Protein AF-R8BB53-F1 (afdb_monomer_lite)

Sequence (111 aa):
MFAAACSGLVAYGILHMRGVAGLTGWQWLFLIEGMFTVVVGVIFLSLFPDSVMNPVSVLGIRAFTEKESYILTQRVLRDDPSKAHAKPHVTGTELKNVVSVCNNATKQDQS

Organism: Phaeoacremonium minimum (strain UCR-PA7) (NCBI:txid1286976)

pLDDT: mean 72.19, std 11.26, range [51.38, 91.44]

Structure (mmCIF, N/CA/C/O backbone):
data_AF-R8BB53-F1
#
_entry.id   AF-R8BB53-F1
#
loop_
_atom_site.group_PDB
_atom_site.id
_atom_site.type_symbol
_atom_site.label_atom_id
_atom_site.label_alt_id
_atom_site.label_comp_id
_atom_site.label_asym_id
_atom_site.label_entity_id
_atom_site.label_seq_id
_atom_site.pdbx_PDB_ins_code
_atom_site.Cartn_x
_atom_site.Cartn_y
_atom_site.Cartn_z
_atom_site.occupancy
_atom_site.B_iso_or_equiv
_atom_site.auth_seq_id
_atom_site.auth_comp_id
_atom_site.auth_asym_id
_atom_site.auth_atom_id
_atom_site.pdbx_PDB_model_num
ATOM 1 N N . MET A 1 1 ? -12.073 20.972 3.638 1.00 63.56 1 MET A N 1
ATOM 2 C CA . MET A 1 1 ? -13.538 20.774 3.533 1.00 63.56 1 MET A CA 1
ATOM 3 C C . MET A 1 1 ? -13.917 19.293 3.431 1.00 63.56 1 MET A C 1
ATOM 5 O O . MET A 1 1 ? -14.784 18.876 4.182 1.00 63.56 1 MET A O 1
ATOM 9 N N . PHE A 1 2 ? -13.224 18.467 2.636 1.00 60.12 2 PHE A N 1
ATOM 10 C CA . PHE A 1 2 ? -13.517 17.022 2.527 1.00 60.12 2 PHE A CA 1
ATOM 11 C C . PHE A 1 2 ? -13.313 16.203 3.819 1.00 60.12 2 PHE A C 1
ATOM 13 O O . PHE A 1 2 ? -14.148 15.366 4.142 1.00 60.12 2 PHE A O 1
ATOM 20 N N . ALA A 1 3 ? -12.275 16.491 4.614 1.00 68.75 3 ALA A N 1
ATOM 21 C CA . ALA A 1 3 ? -12.004 15.753 5.858 1.00 68.75 3 ALA A CA 1
ATOM 22 C C . ALA A 1 3 ? -13.139 15.845 6.904 1.00 68.75 3 ALA A C 1
ATOM 24 O O . ALA A 1 3 ? -13.394 14.884 7.625 1.00 68.75 3 ALA A O 1
ATOM 25 N N . ALA A 1 4 ? -13.854 16.976 6.956 1.00 72.56 4 ALA A N 1
ATOM 26 C CA . ALA A 1 4 ? -14.969 17.183 7.883 1.00 72.56 4 ALA A CA 1
ATOM 27 C C . ALA A 1 4 ? -16.237 16.413 7.469 1.00 72.56 4 ALA A C 1
ATOM 29 O O . ALA A 1 4 ? -16.966 15.919 8.323 1.00 72.56 4 ALA A O 1
ATOM 30 N N . ALA A 1 5 ? -16.480 16.261 6.163 1.00 73.81 5 ALA A N 1
ATOM 31 C CA . ALA A 1 5 ? -17.576 15.431 5.665 1.00 73.81 5 ALA A CA 1
ATOM 32 C C . ALA A 1 5 ? -17.328 13.940 5.964 1.00 73.81 5 ALA A C 1
ATOM 34 O O . ALA A 1 5 ? -18.239 13.231 6.389 1.00 73.81 5 ALA A O 1
ATOM 35 N N . CYS A 1 6 ? -16.078 13.482 5.824 1.00 76.94 6 CYS A N 1
ATOM 36 C CA . CYS A 1 6 ? -15.691 12.113 6.162 1.00 76.94 6 CYS A CA 1
ATOM 37 C C . CYS A 1 6 ? -15.778 11.837 7.669 1.00 76.94 6 CYS A C 1
ATOM 39 O O . CYS A 1 6 ? -16.242 10.767 8.057 1.00 76.94 6 CYS A O 1
ATOM 41 N N . SER A 1 7 ? -15.396 12.789 8.531 1.00 80.25 7 SER A N 1
ATOM 42 C CA . SER A 1 7 ? -15.483 12.579 9.984 1.00 80.25 7 SER A CA 1
ATOM 43 C C . SER A 1 7 ? -16.931 12.463 10.477 1.00 80.25 7 SER A C 1
ATOM 45 O O . SER A 1 7 ? -17.202 11.645 11.355 1.00 80.25 7 SER A O 1
ATOM 47 N N . GLY A 1 8 ? -17.877 13.193 9.872 1.00 79.50 8 GLY A N 1
ATOM 48 C CA . GLY A 1 8 ? -19.309 13.056 10.162 1.00 79.50 8 GLY A CA 1
ATOM 49 C C . GLY A 1 8 ? -19.873 11.682 9.778 1.00 79.50 8 GLY A C 1
ATOM 50 O O . GLY A 1 8 ? -20.644 11.092 10.535 1.00 79.50 8 GLY A O 1
ATOM 5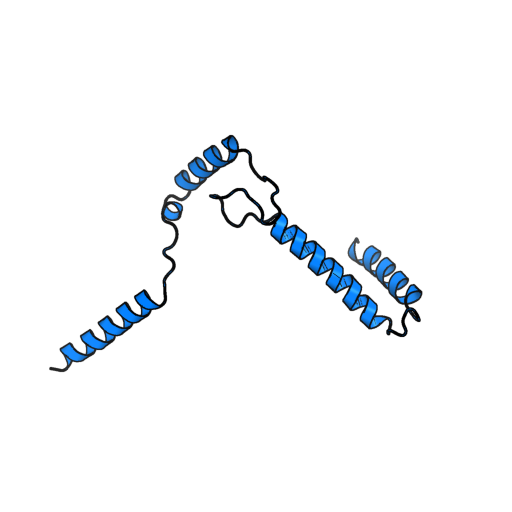1 N N . LEU A 1 9 ? -19.436 11.133 8.641 1.00 77.81 9 LEU A N 1
ATOM 52 C CA . LEU A 1 9 ? -19.852 9.809 8.166 1.00 77.81 9 LEU A CA 1
ATOM 53 C C . LEU A 1 9 ? -19.271 8.682 9.040 1.00 77.81 9 LEU A C 1
ATOM 55 O O . LEU A 1 9 ? -19.970 7.726 9.377 1.00 77.81 9 LEU A O 1
ATOM 59 N N . VAL A 1 10 ? -18.023 8.841 9.493 1.00 78.44 10 VAL A N 1
ATOM 60 C CA . VAL A 1 10 ? -17.381 7.939 10.464 1.00 78.44 10 VAL A CA 1
ATOM 61 C C . VAL A 1 10 ? -18.085 8.001 11.823 1.00 78.44 10 VAL A C 1
ATOM 63 O O . VAL A 1 10 ? -18.364 6.959 12.410 1.00 78.44 10 VAL A O 1
ATOM 66 N N . ALA A 1 11 ? -18.446 9.193 12.309 1.00 80.12 11 ALA A N 1
ATOM 67 C CA . ALA A 1 11 ? -19.182 9.356 13.564 1.00 80.12 11 ALA A CA 1
ATOM 68 C C . ALA A 1 11 ? -20.558 8.664 13.532 1.00 80.12 11 ALA A C 1
ATOM 70 O O . ALA A 1 11 ? -20.942 8.014 14.508 1.00 80.12 11 ALA A O 1
ATOM 71 N N . TYR A 1 12 ? -21.270 8.736 12.401 1.00 79.00 12 TYR A N 1
ATOM 72 C CA . TYR A 1 12 ? -22.510 7.985 12.186 1.00 79.00 12 TYR A CA 1
ATOM 73 C C . TYR A 1 12 ? -22.275 6.466 12.227 1.00 79.00 12 TYR A C 1
ATOM 75 O O . TYR A 1 12 ? -23.013 5.748 12.903 1.00 79.00 12 TYR A O 1
ATOM 83 N N . GLY A 1 13 ? -21.206 5.979 11.587 1.00 77.62 13 GLY A N 1
ATOM 84 C CA . GLY A 1 13 ? -20.810 4.567 11.632 1.00 77.62 13 GLY A CA 1
ATOM 85 C C . GLY A 1 13 ? -20.525 4.058 13.051 1.00 77.62 13 GLY A C 1
ATOM 86 O O . GLY A 1 13 ? -20.987 2.983 13.424 1.00 77.62 13 GLY A O 1
ATOM 87 N N . ILE A 1 14 ? -19.844 4.848 13.889 1.00 75.12 14 ILE A N 1
ATOM 88 C CA . ILE A 1 14 ? -19.566 4.486 15.294 1.00 75.12 14 ILE A CA 1
ATOM 89 C C . ILE A 1 14 ? -20.860 4.409 16.118 1.00 75.12 14 ILE A C 1
ATOM 91 O O . ILE A 1 14 ? -20.992 3.537 16.980 1.00 75.12 14 ILE A O 1
ATOM 95 N N . LEU A 1 15 ? -21.817 5.309 15.869 1.00 73.19 15 LEU A N 1
ATOM 96 C CA . LEU A 1 15 ? -23.102 5.314 16.569 1.00 73.19 15 LEU A CA 1
ATOM 97 C C . LEU A 1 15 ? -23.960 4.102 16.183 1.00 73.19 15 LEU A C 1
ATOM 99 O O . LEU A 1 15 ? -24.579 3.500 17.056 1.00 73.19 15 LEU A O 1
ATOM 103 N N . HIS A 1 16 ? -23.954 3.722 14.902 1.00 70.38 16 HIS A N 1
ATOM 104 C CA . HIS A 1 16 ? -24.739 2.599 14.384 1.00 70.38 16 HIS A CA 1
ATOM 105 C C . HIS A 1 16 ? -24.172 1.224 14.784 1.00 70.38 16 HIS A C 1
ATOM 107 O O . HIS A 1 16 ? -24.915 0.254 14.891 1.00 70.38 16 HIS A O 1
ATOM 113 N N . MET A 1 17 ? -22.864 1.136 15.050 1.00 67.25 17 MET A N 1
ATOM 114 C CA . MET A 1 17 ? -22.173 -0.121 15.382 1.00 67.25 17 MET A CA 1
ATOM 115 C C . MET A 1 17 ? -22.011 -0.354 16.894 1.00 67.25 17 MET A C 1
ATOM 117 O O . MET A 1 17 ? -21.499 -1.396 17.312 1.00 67.25 17 MET A O 1
ATOM 121 N N . ARG A 1 18 ? -22.456 0.586 17.743 1.00 61.97 18 ARG A N 1
ATOM 122 C CA . ARG A 1 18 ? -22.468 0.423 19.205 1.00 61.97 18 ARG A CA 1
ATOM 123 C C . ARG A 1 18 ? -23.469 -0.674 19.595 1.00 61.97 18 ARG A C 1
ATOM 125 O O . ARG A 1 18 ? -24.655 -0.408 19.740 1.00 61.97 18 ARG A O 1
ATOM 132 N N . GLY A 1 19 ? -22.974 -1.896 19.792 1.00 64.50 19 GLY A N 1
ATOM 133 C CA . GLY A 1 19 ? -23.780 -3.065 20.177 1.00 64.50 19 GLY A CA 1
ATOM 134 C C . GLY A 1 19 ? -23.805 -4.192 19.141 1.00 64.50 19 GLY A C 1
ATOM 135 O O . GLY A 1 19 ? -24.317 -5.269 19.434 1.00 64.50 19 GLY A O 1
ATOM 136 N N . VAL A 1 20 ? -23.205 -3.997 17.962 1.00 66.19 20 VAL A N 1
ATOM 137 C CA . VAL A 1 20 ? -23.065 -5.055 16.952 1.00 66.19 20 VAL A CA 1
ATOM 138 C C . VAL A 1 20 ? -21.880 -5.954 17.325 1.00 66.19 20 VAL A C 1
ATOM 140 O O . VAL A 1 20 ? -20.753 -5.482 17.482 1.00 66.19 20 VAL A O 1
ATOM 143 N N . ALA A 1 21 ? -22.150 -7.253 17.497 1.00 64.69 21 ALA A N 1
ATOM 144 C CA . ALA A 1 21 ? -21.181 -8.302 17.854 1.00 64.69 21 ALA A CA 1
ATOM 145 C C . ALA A 1 21 ? -20.443 -8.130 19.206 1.00 64.69 21 ALA A C 1
ATOM 147 O O . ALA A 1 21 ? -19.430 -8.784 19.439 1.00 64.69 21 ALA A O 1
ATOM 148 N N . GLY A 1 22 ? -20.939 -7.276 20.113 1.00 70.56 22 GLY A N 1
ATOM 149 C CA . GLY A 1 22 ? -20.341 -7.061 21.445 1.00 70.56 22 GLY A CA 1
ATOM 150 C C . GLY A 1 22 ? -19.008 -6.297 21.444 1.00 70.56 22 GLY A C 1
ATOM 151 O O . GLY A 1 22 ? -18.370 -6.175 22.487 1.00 70.56 22 GLY A O 1
ATOM 152 N N . LEU A 1 23 ? -18.593 -5.773 20.289 1.00 69.69 23 LEU A N 1
ATOM 153 C CA . LEU A 1 23 ? -17.346 -5.034 20.105 1.00 69.69 23 LEU A CA 1
ATOM 154 C C . LEU A 1 23 ? -17.549 -3.544 20.406 1.00 69.69 23 LEU A C 1
ATOM 156 O O . LEU A 1 23 ? -18.594 -2.953 20.117 1.00 69.69 23 LEU A O 1
ATOM 160 N N . THR A 1 24 ? -16.531 -2.913 20.982 1.00 77.75 24 THR A N 1
ATOM 161 C CA . THR A 1 24 ? -16.588 -1.497 21.357 1.00 77.75 24 THR A CA 1
ATOM 162 C C . THR A 1 24 ? -16.469 -0.618 20.109 1.00 77.75 24 THR A C 1
ATOM 164 O O . THR A 1 24 ? -15.707 -0.927 19.196 1.00 77.75 24 THR A O 1
ATOM 167 N N . GLY A 1 25 ? -17.159 0.527 20.069 1.00 76.00 25 GLY A N 1
ATOM 168 C CA . GLY A 1 25 ? -17.183 1.410 18.888 1.00 76.00 25 GLY A CA 1
ATOM 169 C C . GLY A 1 25 ? -15.806 1.869 18.374 1.00 76.00 25 GLY A C 1
ATOM 170 O O . GLY A 1 25 ? -15.662 2.143 17.187 1.00 76.00 25 GLY A O 1
ATOM 171 N N . TRP A 1 26 ? -14.774 1.895 19.227 1.00 77.94 26 TRP A N 1
ATOM 172 C CA . TRP A 1 26 ? -13.405 2.232 18.815 1.00 77.94 26 TRP A CA 1
ATOM 173 C C . TRP A 1 26 ? -12.715 1.117 18.004 1.00 77.94 26 TRP A C 1
ATOM 175 O O . TRP A 1 26 ? -11.904 1.421 17.135 1.00 77.94 26 TRP A O 1
ATOM 185 N N . GLN A 1 27 ? -13.047 -0.161 18.231 1.00 82.31 27 GLN A N 1
ATOM 186 C CA . GLN A 1 27 ? -12.484 -1.286 17.465 1.00 82.31 27 GLN A CA 1
ATOM 187 C C . GLN A 1 27 ? -13.005 -1.287 16.028 1.00 82.31 27 GLN A C 1
ATOM 189 O O . GLN A 1 27 ? -12.253 -1.539 15.089 1.00 82.31 27 GLN A O 1
ATOM 194 N N . TRP A 1 28 ? -14.279 -0.937 15.852 1.00 80.44 28 TRP A N 1
ATOM 195 C CA . TRP A 1 28 ? -14.887 -0.774 14.535 1.00 80.44 28 TRP A CA 1
ATOM 196 C C . TRP A 1 28 ? -14.238 0.344 13.720 1.00 80.44 28 TRP A C 1
ATOM 198 O O . TRP A 1 28 ? -14.088 0.196 12.510 1.00 80.44 28 TRP A O 1
ATOM 208 N N . LEU A 1 29 ? -13.786 1.420 14.373 1.00 81.56 29 LEU A N 1
ATOM 209 C CA . LEU A 1 29 ? -13.038 2.481 13.699 1.00 81.56 29 LEU A CA 1
ATOM 210 C C . LEU A 1 29 ? -11.730 1.944 13.109 1.00 81.56 29 LEU A C 1
ATOM 212 O O . LEU A 1 29 ? -11.474 2.154 11.928 1.00 81.56 29 LEU A O 1
ATOM 216 N N . PHE A 1 30 ? -10.949 1.192 13.889 1.00 82.94 30 PHE A N 1
ATOM 217 C CA . PHE A 1 30 ? -9.711 0.579 13.396 1.00 82.94 30 PHE A CA 1
ATOM 218 C C . PHE A 1 30 ? -9.948 -0.476 12.314 1.00 82.94 30 PHE A C 1
ATOM 220 O O . PHE A 1 30 ? -9.160 -0.561 11.379 1.00 82.94 30 PHE A O 1
ATOM 227 N N . LEU A 1 31 ? -11.023 -1.262 12.406 1.00 86.12 31 LEU A N 1
ATOM 228 C CA . LEU A 1 31 ? -11.374 -2.242 11.375 1.00 86.12 31 LEU A CA 1
ATOM 229 C C . LEU A 1 31 ? -11.703 -1.575 10.038 1.00 86.12 31 LEU A C 1
ATOM 231 O O . LEU A 1 31 ? -11.221 -2.020 9.001 1.00 86.12 31 LEU A O 1
ATOM 235 N N . ILE A 1 32 ? -12.508 -0.511 10.053 1.00 84.88 32 ILE A N 1
ATOM 236 C CA . ILE A 1 32 ? -12.918 0.192 8.831 1.00 84.88 32 ILE A CA 1
ATOM 237 C C . ILE A 1 32 ? -11.728 0.929 8.208 1.00 84.88 32 ILE A C 1
ATOM 239 O O . ILE A 1 32 ? -11.511 0.832 7.002 1.00 84.88 32 ILE A O 1
ATOM 243 N N . GLU A 1 33 ? -10.943 1.634 9.021 1.00 85.75 33 GLU A N 1
ATOM 244 C CA . GLU A 1 33 ? -9.770 2.384 8.557 1.00 85.75 33 GLU A CA 1
ATOM 245 C C . GLU A 1 33 ? -8.662 1.430 8.069 1.00 85.75 33 GLU A C 1
ATOM 247 O O . GLU A 1 33 ? -8.141 1.579 6.964 1.00 85.75 33 GLU A O 1
ATOM 252 N N . GLY A 1 34 ? -8.415 0.346 8.809 1.00 88.00 34 GLY A N 1
ATOM 253 C CA . GLY A 1 34 ? -7.510 -0.733 8.413 1.00 88.00 34 GLY A CA 1
ATOM 254 C C . GLY A 1 34 ? -7.939 -1.432 7.121 1.00 88.00 34 GLY A C 1
ATOM 255 O O . GLY A 1 34 ? -7.120 -1.698 6.248 1.00 88.00 34 GLY A O 1
ATOM 256 N N . MET A 1 35 ? -9.233 -1.696 6.940 1.00 89.56 35 MET A N 1
ATOM 257 C CA . MET A 1 35 ? -9.732 -2.281 5.694 1.00 89.56 35 MET A CA 1
ATOM 258 C C . MET A 1 35 ? -9.566 -1.313 4.520 1.00 89.56 35 MET A C 1
ATOM 260 O O . MET A 1 35 ? -9.146 -1.725 3.440 1.00 89.56 35 MET A O 1
ATOM 264 N N . PHE A 1 36 ? -9.853 -0.026 4.724 1.00 88.31 36 PHE A N 1
ATOM 265 C CA . PHE A 1 36 ? -9.667 0.995 3.699 1.00 88.31 36 PHE A CA 1
ATOM 266 C C . PHE A 1 36 ? -8.198 1.110 3.275 1.00 88.31 36 PHE A C 1
ATOM 268 O O . PHE A 1 36 ? -7.902 1.090 2.081 1.00 88.31 36 PHE A O 1
ATOM 275 N N . THR A 1 37 ? -7.268 1.152 4.229 1.00 89.94 37 THR A N 1
ATOM 276 C CA . THR A 1 37 ? -5.827 1.210 3.945 1.00 89.94 37 THR A CA 1
ATOM 277 C C . THR A 1 37 ? -5.318 -0.049 3.249 1.00 89.94 37 THR A C 1
ATOM 279 O O . THR A 1 37 ? -4.531 0.067 2.312 1.00 89.94 37 THR A O 1
ATOM 282 N N . VAL A 1 38 ? -5.809 -1.239 3.611 1.00 91.44 38 VAL A N 1
ATOM 283 C CA . VAL A 1 38 ? -5.497 -2.487 2.891 1.00 91.44 38 VAL A CA 1
ATOM 284 C C . VAL A 1 38 ? -6.000 -2.430 1.450 1.00 91.44 38 VAL A C 1
ATOM 286 O O . VAL A 1 38 ? -5.244 -2.745 0.535 1.00 91.44 38 VAL A O 1
ATOM 289 N N . VAL A 1 39 ? -7.237 -1.983 1.217 1.00 90.31 39 VAL A N 1
ATOM 290 C CA . VAL A 1 39 ? -7.797 -1.842 -0.138 1.00 90.31 39 VAL A CA 1
ATOM 291 C C . VAL A 1 39 ? -6.978 -0.853 -0.965 1.00 90.31 39 VAL A C 1
ATOM 293 O O . VAL A 1 39 ? -6.589 -1.171 -2.088 1.00 90.31 39 VAL A O 1
ATOM 296 N N . VAL A 1 40 ? -6.656 0.316 -0.409 1.00 89.19 40 VAL A N 1
ATOM 297 C CA . VAL A 1 40 ? -5.800 1.308 -1.074 1.00 89.19 40 VAL A CA 1
ATOM 298 C C . VAL A 1 40 ? -4.405 0.741 -1.334 1.00 89.19 40 VAL A C 1
ATOM 300 O O . VAL A 1 40 ? -3.863 0.963 -2.410 1.00 89.19 40 VAL A O 1
ATOM 303 N N . GLY A 1 41 ? -3.843 -0.036 -0.407 1.00 86.44 41 GLY A N 1
ATOM 304 C CA . GLY A 1 41 ? -2.562 -0.718 -0.578 1.00 86.44 41 GLY A CA 1
ATOM 305 C C . GLY A 1 41 ? -2.581 -1.737 -1.718 1.00 86.44 41 GLY A C 1
ATOM 306 O O . GLY A 1 41 ? -1.673 -1.743 -2.542 1.00 86.44 41 GLY A O 1
ATOM 307 N N . VAL A 1 42 ? -3.638 -2.545 -1.833 1.00 83.31 42 VAL A N 1
ATOM 308 C CA . VAL A 1 42 ? -3.816 -3.491 -2.948 1.00 83.31 42 VAL A CA 1
ATOM 309 C C . VAL A 1 42 ? -3.969 -2.750 -4.276 1.00 83.31 42 VAL A C 1
ATOM 311 O O . VAL A 1 42 ? -3.353 -3.133 -5.269 1.00 83.31 42 VAL A O 1
ATOM 314 N N . ILE A 1 43 ? -4.740 -1.661 -4.300 1.00 81.44 43 ILE A N 1
ATOM 315 C CA . ILE A 1 43 ? -4.881 -0.807 -5.486 1.00 81.44 43 ILE A CA 1
ATOM 316 C C . ILE A 1 43 ? -3.534 -0.186 -5.856 1.00 81.44 43 ILE A C 1
ATOM 318 O O . ILE A 1 43 ? -3.168 -0.182 -7.026 1.00 81.44 43 ILE A O 1
ATOM 322 N N . PHE A 1 44 ? -2.774 0.297 -4.876 1.00 80.44 44 PHE A N 1
ATOM 323 C CA . PHE A 1 44 ? -1.456 0.878 -5.091 1.00 80.44 44 PHE A CA 1
ATOM 324 C C . PHE A 1 44 ? -0.483 -0.156 -5.661 1.00 80.44 44 PHE A C 1
ATOM 326 O O . PHE A 1 44 ? 0.140 0.111 -6.680 1.00 80.44 44 PHE A O 1
ATOM 333 N N . LEU A 1 45 ? -0.427 -1.363 -5.095 1.00 72.94 45 LEU A N 1
ATOM 334 C CA . LEU A 1 45 ? 0.355 -2.475 -5.648 1.00 72.94 45 LEU A CA 1
ATOM 335 C C . LEU A 1 45 ? -0.105 -2.877 -7.059 1.00 72.94 45 LEU A C 1
ATOM 337 O O . LEU A 1 45 ? 0.700 -3.299 -7.883 1.00 72.94 45 LEU A O 1
ATOM 341 N N . SER A 1 46 ? -1.394 -2.731 -7.368 1.00 67.88 46 SER A N 1
ATOM 342 C CA . SER A 1 46 ? -1.926 -2.986 -8.709 1.00 67.88 46 SER A CA 1
ATOM 343 C C . SER A 1 46 ? -1.665 -1.849 -9.703 1.00 67.88 46 SER A C 1
ATOM 345 O O . SER A 1 46 ? -1.711 -2.087 -10.910 1.00 67.88 46 SER A O 1
ATOM 347 N N . LEU A 1 47 ? -1.461 -0.618 -9.240 1.00 66.00 47 LEU A N 1
ATOM 348 C CA . LEU A 1 47 ? -1.236 0.550 -10.092 1.00 66.00 47 LEU A CA 1
ATOM 349 C C . LEU A 1 47 ? 0.242 0.902 -10.233 1.00 66.00 47 LEU A C 1
ATOM 351 O O . LEU A 1 47 ? 0.592 1.572 -11.199 1.00 66.00 47 LEU A O 1
ATOM 355 N N . PHE A 1 48 ? 1.096 0.477 -9.303 1.00 68.50 48 PHE A N 1
ATOM 356 C CA . PHE A 1 48 ? 2.523 0.765 -9.317 1.00 68.50 48 PHE A CA 1
ATOM 357 C C . PHE A 1 48 ? 3.269 -0.319 -10.118 1.00 68.50 48 PHE A C 1
ATOM 359 O O . PHE A 1 48 ? 3.382 -1.452 -9.651 1.00 68.50 48 PHE A O 1
ATOM 366 N N . PRO A 1 49 ? 3.752 -0.031 -11.343 1.00 60.28 49 PRO A N 1
ATOM 367 C CA . PRO A 1 49 ? 4.557 -0.982 -12.097 1.00 60.28 49 PRO A CA 1
ATOM 368 C C . PRO A 1 49 ? 5.970 -1.049 -11.503 1.00 60.28 49 PRO A C 1
ATOM 370 O O . PRO A 1 49 ? 6.706 -0.064 -11.524 1.00 60.28 49 PRO A O 1
ATOM 373 N N . ASP A 1 50 ? 6.378 -2.224 -11.023 1.00 58.19 50 ASP A N 1
ATOM 374 C CA . ASP A 1 50 ? 7.703 -2.439 -10.418 1.00 58.19 50 ASP A CA 1
ATOM 375 C C . ASP A 1 50 ? 8.873 -2.307 -11.411 1.00 58.19 50 ASP A C 1
ATOM 377 O O . ASP A 1 50 ? 10.036 -2.229 -11.008 1.00 58.19 50 ASP A O 1
ATOM 381 N N . SER A 1 51 ? 8.621 -2.270 -12.724 1.00 53.41 51 SER A N 1
ATOM 382 C CA . SER A 1 51 ? 9.698 -2.105 -13.697 1.00 53.41 51 SER A CA 1
ATOM 383 C C . SER A 1 51 ? 9.229 -1.590 -15.053 1.00 53.41 51 SER A C 1
ATOM 385 O O . SER A 1 51 ? 8.321 -2.139 -15.669 1.00 53.41 51 SER A O 1
ATOM 387 N N . VAL A 1 52 ? 9.956 -0.604 -15.587 1.00 53.38 52 VAL A N 1
ATOM 388 C CA . VAL A 1 52 ? 9.834 -0.115 -16.975 1.00 53.38 52 VAL A CA 1
ATOM 389 C C . VAL A 1 52 ? 10.082 -1.205 -18.032 1.00 53.38 52 VAL A C 1
ATOM 391 O O . VAL A 1 52 ? 9.729 -1.014 -19.191 1.00 53.38 52 VAL A O 1
ATOM 394 N N . MET A 1 53 ? 10.675 -2.341 -17.641 1.00 51.62 53 MET A N 1
ATOM 395 C CA . MET A 1 53 ? 10.980 -3.477 -18.522 1.00 51.62 53 MET A CA 1
ATOM 396 C C . MET A 1 53 ? 9.927 -4.601 -18.478 1.00 51.62 53 MET A C 1
ATOM 398 O O . MET A 1 53 ? 9.984 -5.500 -19.310 1.00 51.62 53 MET A O 1
ATOM 402 N N . ASN A 1 54 ? 8.956 -4.562 -17.554 1.00 52.12 54 ASN A N 1
ATOM 403 C CA . ASN A 1 54 ? 7.848 -5.523 -17.484 1.00 52.12 54 ASN A CA 1
ATOM 404 C C . ASN A 1 54 ? 6.529 -4.789 -17.168 1.00 52.12 54 ASN A C 1
ATOM 406 O O . ASN A 1 54 ? 6.256 -4.510 -16.002 1.00 52.12 54 ASN A O 1
ATOM 410 N N . PRO A 1 55 ? 5.682 -4.483 -18.170 1.00 52.28 55 PRO A N 1
ATOM 411 C CA . PRO A 1 55 ? 4.431 -3.746 -17.984 1.00 52.28 55 PRO A CA 1
ATOM 412 C C . PRO A 1 55 ? 3.291 -4.671 -17.525 1.00 52.28 55 PRO A C 1
ATOM 414 O O . PRO A 1 55 ? 2.195 -4.653 -18.087 1.00 52.28 55 PRO A O 1
ATOM 417 N N . VAL A 1 56 ? 3.556 -5.515 -16.530 1.00 53.97 56 VAL A N 1
ATOM 418 C CA . VAL A 1 56 ? 2.534 -6.314 -15.856 1.00 53.97 56 VAL A CA 1
ATOM 419 C C . VAL A 1 56 ? 2.497 -5.878 -14.402 1.00 53.97 56 VAL A C 1
ATOM 421 O O . VAL A 1 56 ? 3.402 -6.169 -13.626 1.00 53.97 56 VAL A O 1
ATOM 424 N N . SER A 1 57 ? 1.46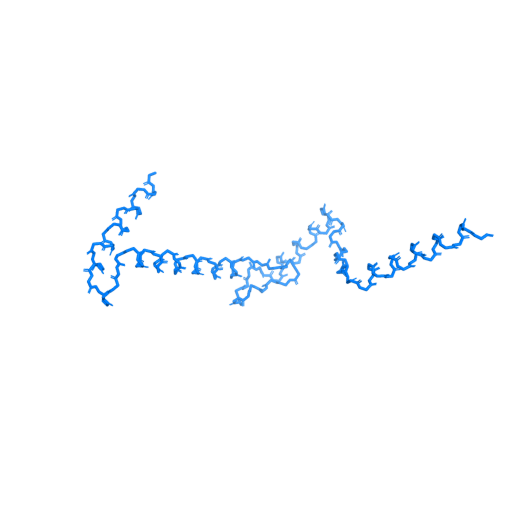1 -5.127 -14.030 1.00 54.41 57 SER A N 1
ATOM 425 C CA . SER A 1 57 ? 1.171 -4.920 -12.616 1.00 54.41 57 SER A CA 1
ATOM 426 C C . SER A 1 57 ? 0.906 -6.277 -11.967 1.00 54.41 57 SER A C 1
ATOM 428 O O . SER A 1 57 ? 0.418 -7.191 -12.634 1.00 54.41 57 SER A O 1
ATOM 430 N N . VAL A 1 58 ? 1.160 -6.407 -10.665 1.00 53.28 58 VAL A N 1
ATOM 431 C CA . VAL A 1 58 ? 1.011 -7.664 -9.898 1.00 53.28 58 VAL A CA 1
ATOM 432 C C . VAL A 1 58 ? -0.371 -8.337 -10.081 1.00 53.28 58 VAL A C 1
ATOM 434 O O . VAL A 1 58 ? -0.499 -9.545 -9.916 1.00 53.28 58 VAL A O 1
ATOM 437 N N . LEU A 1 59 ? -1.393 -7.577 -10.496 1.00 55.31 59 LEU A N 1
ATOM 438 C CA . LEU A 1 59 ? -2.773 -8.015 -10.752 1.00 55.31 59 LEU A CA 1
ATOM 439 C C . LEU A 1 59 ? -3.150 -8.195 -12.245 1.00 55.31 59 LEU A C 1
ATOM 441 O O . LEU A 1 59 ? -4.322 -8.380 -12.563 1.00 55.31 59 LEU A O 1
ATOM 445 N N . GLY A 1 60 ? -2.186 -8.153 -13.173 1.00 54.22 60 GLY A N 1
ATOM 446 C CA . GLY A 1 60 ? -2.385 -8.494 -14.593 1.00 54.22 60 GLY A CA 1
ATOM 447 C C . GLY A 1 60 ? -2.951 -7.381 -15.488 1.00 54.22 60 GLY A C 1
ATOM 448 O O . GLY A 1 60 ? -3.300 -7.640 -16.640 1.00 54.22 60 GLY A O 1
ATOM 449 N N . ILE A 1 61 ? -3.034 -6.140 -14.999 1.00 56.16 61 ILE A N 1
ATOM 450 C CA . ILE A 1 61 ? -3.513 -4.995 -15.787 1.00 56.16 61 ILE A CA 1
ATOM 451 C C . ILE A 1 61 ? -2.358 -4.458 -16.648 1.00 56.16 61 ILE A C 1
ATOM 453 O O . ILE A 1 61 ? -1.313 -4.066 -16.135 1.00 56.16 61 ILE A O 1
ATOM 457 N N . ARG A 1 62 ? -2.531 -4.446 -17.975 1.00 56.12 62 ARG A N 1
ATOM 458 C CA . ARG A 1 62 ? -1.527 -3.926 -18.921 1.00 56.12 62 ARG A CA 1
ATOM 459 C C . ARG A 1 62 ? -1.568 -2.397 -18.921 1.00 56.12 62 ARG A C 1
ATOM 461 O O . ARG A 1 62 ? -2.426 -1.812 -19.573 1.00 56.12 62 ARG A O 1
ATOM 468 N N . ALA A 1 63 ? -0.651 -1.760 -18.196 1.00 57.88 63 ALA A N 1
ATOM 469 C CA . ALA A 1 63 ? -0.591 -0.297 -18.103 1.00 57.88 63 ALA A CA 1
ATOM 470 C C . ALA A 1 63 ? -0.106 0.389 -19.399 1.00 57.88 63 ALA A C 1
ATOM 472 O O . ALA A 1 63 ? -0.452 1.542 -19.631 1.00 57.88 63 ALA A O 1
ATOM 473 N N . PHE A 1 64 ? 0.660 -0.307 -20.250 1.00 56.78 64 PHE A N 1
ATOM 474 C CA . PHE A 1 64 ? 1.178 0.233 -21.514 1.00 56.78 64 PHE A CA 1
ATOM 475 C C . PHE A 1 64 ? 1.085 -0.792 -22.648 1.00 56.78 64 PHE A C 1
ATOM 477 O O . PHE A 1 64 ? 1.358 -1.982 -22.461 1.00 56.78 64 PHE A O 1
ATOM 484 N N . THR A 1 65 ? 0.708 -0.331 -23.843 1.00 65.06 65 THR A N 1
ATOM 485 C CA . THR A 1 65 ? 0.758 -1.136 -25.073 1.00 65.06 65 THR A CA 1
ATOM 486 C C . THR A 1 65 ? 2.219 -1.392 -25.475 1.00 65.06 65 THR A C 1
ATOM 488 O O . THR A 1 65 ? 3.082 -0.551 -25.233 1.00 65.06 65 THR A O 1
ATOM 491 N N . GLU A 1 66 ? 2.518 -2.515 -26.144 1.00 67.88 66 GLU A N 1
ATOM 492 C CA . GLU A 1 66 ? 3.898 -2.872 -26.553 1.00 67.88 66 GLU A CA 1
ATOM 493 C C . GLU A 1 66 ? 4.606 -1.792 -27.388 1.00 67.88 66 GLU A C 1
ATOM 495 O O . GLU A 1 66 ? 5.824 -1.640 -27.334 1.00 67.88 66 GLU A O 1
ATOM 500 N N . LYS A 1 67 ? 3.845 -1.009 -28.159 1.00 69.62 67 LYS A N 1
ATOM 501 C CA . LYS A 1 67 ? 4.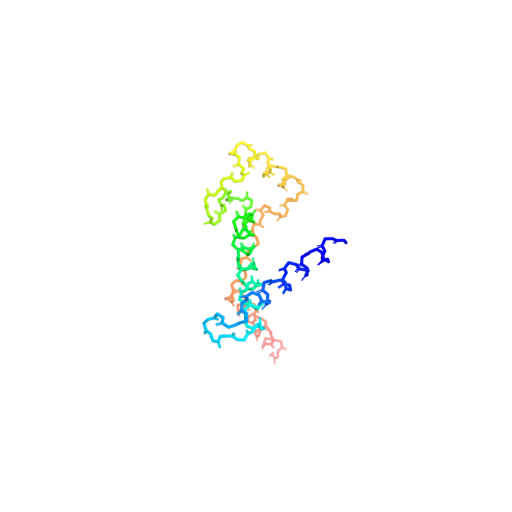393 0.092 -28.961 1.00 69.62 67 LYS A CA 1
ATOM 502 C C . LYS A 1 67 ? 4.779 1.305 -28.112 1.00 69.62 67 LYS A C 1
ATOM 504 O O . LYS A 1 67 ? 5.742 1.992 -28.438 1.00 69.62 67 LYS A O 1
ATOM 509 N N . GLU A 1 68 ? 4.042 1.577 -27.038 1.00 72.44 68 GLU A N 1
ATOM 510 C CA . GLU A 1 68 ? 4.299 2.717 -26.153 1.00 72.44 68 GLU A CA 1
ATOM 511 C C . GLU A 1 68 ? 5.490 2.437 -25.241 1.00 72.44 68 GLU A C 1
ATOM 513 O O . GLU A 1 68 ? 6.343 3.310 -25.075 1.00 72.44 68 GLU A O 1
ATOM 518 N N . SER A 1 69 ? 5.604 1.208 -24.721 1.00 70.25 69 SER A N 1
ATOM 519 C CA . SER A 1 69 ? 6.750 0.800 -23.904 1.00 70.25 69 SER A CA 1
ATOM 520 C C . SER A 1 69 ? 8.060 0.900 -24.685 1.00 70.25 69 SER A C 1
ATOM 522 O O . SER A 1 69 ? 9.013 1.482 -24.179 1.00 70.25 69 SER A O 1
ATOM 524 N N . TYR A 1 70 ? 8.091 0.454 -25.946 1.00 78.06 70 TYR A N 1
ATOM 525 C CA . TYR A 1 70 ? 9.274 0.574 -26.805 1.00 78.06 70 TYR A CA 1
ATOM 526 C C . TYR A 1 70 ? 9.756 2.028 -26.953 1.00 78.06 70 TYR A C 1
ATOM 528 O O . TYR A 1 70 ? 10.940 2.323 -26.774 1.00 78.06 70 TYR A O 1
ATOM 536 N N . ILE A 1 71 ? 8.833 2.957 -27.224 1.00 82.50 71 ILE A N 1
ATOM 537 C CA . ILE A 1 71 ? 9.154 4.383 -27.381 1.00 82.50 71 ILE A CA 1
ATOM 538 C C . ILE A 1 71 ? 9.626 4.983 -26.048 1.00 82.50 71 ILE A C 1
ATOM 540 O O . ILE A 1 71 ? 10.571 5.775 -26.027 1.00 82.50 71 ILE A O 1
ATOM 544 N N . LEU A 1 72 ? 8.996 4.607 -24.932 1.00 75.69 72 LEU A N 1
ATOM 545 C CA . LEU A 1 72 ? 9.370 5.074 -23.596 1.00 75.69 72 LEU A CA 1
ATOM 546 C C . LEU A 1 72 ? 10.760 4.579 -23.191 1.00 75.69 72 LEU A C 1
ATOM 548 O O . LEU A 1 72 ? 11.558 5.378 -22.710 1.00 75.69 72 LEU A O 1
ATOM 552 N N . THR A 1 73 ? 11.097 3.313 -23.447 1.00 74.81 73 THR A N 1
ATOM 553 C CA . THR A 1 73 ? 12.430 2.766 -23.160 1.00 74.81 73 THR A CA 1
ATOM 554 C C . THR A 1 73 ? 13.504 3.480 -23.972 1.00 74.81 73 THR A C 1
ATOM 556 O O . THR A 1 73 ? 14.536 3.853 -23.421 1.00 74.81 73 THR A O 1
ATOM 559 N N . GLN A 1 74 ? 13.258 3.749 -25.258 1.00 79.88 74 GLN A N 1
ATOM 560 C CA . GLN A 1 74 ? 14.200 4.512 -26.080 1.00 79.88 74 GLN A CA 1
ATOM 561 C C . GLN A 1 74 ? 14.411 5.943 -25.576 1.00 79.88 74 GLN A C 1
ATOM 563 O O . GLN A 1 74 ? 15.529 6.448 -25.664 1.00 79.88 74 GLN A O 1
ATOM 568 N N . ARG A 1 75 ? 13.366 6.600 -25.055 1.00 80.00 75 ARG A N 1
ATOM 569 C CA . ARG A 1 75 ? 13.483 7.936 -24.448 1.00 80.00 75 ARG A CA 1
ATOM 570 C C . ARG A 1 75 ? 14.221 7.889 -23.114 1.00 80.00 75 ARG A C 1
ATOM 572 O O . ARG A 1 75 ? 15.173 8.632 -22.949 1.00 80.00 75 ARG A O 1
ATOM 579 N N . VAL A 1 76 ? 13.872 6.964 -22.222 1.00 80.31 76 VAL A N 1
ATOM 580 C CA . VAL A 1 76 ? 14.544 6.789 -20.922 1.00 80.31 76 VAL A CA 1
ATOM 581 C C . VAL A 1 76 ? 16.034 6.484 -21.092 1.00 80.31 76 VAL A C 1
ATOM 583 O O . VAL A 1 76 ? 16.854 7.090 -20.413 1.00 80.31 76 VAL A O 1
ATOM 586 N N . LEU A 1 77 ? 16.401 5.595 -22.023 1.00 78.12 77 LEU A N 1
ATOM 587 C CA . LEU A 1 77 ? 17.806 5.282 -22.319 1.00 78.12 77 LEU A CA 1
ATOM 588 C C . LEU A 1 77 ? 18.557 6.461 -22.954 1.00 78.12 77 LEU A C 1
ATOM 590 O O . LEU A 1 77 ? 19.772 6.559 -22.807 1.00 78.12 77 LEU A O 1
ATOM 594 N N . ARG A 1 78 ? 17.847 7.337 -23.675 1.00 79.62 78 ARG A N 1
ATOM 595 C CA . ARG A 1 78 ? 18.412 8.554 -24.267 1.00 79.62 78 ARG A CA 1
ATOM 596 C C . ARG A 1 78 ? 18.602 9.662 -23.230 1.00 79.62 78 ARG A C 1
ATOM 598 O O . ARG A 1 78 ? 19.614 10.350 -23.294 1.00 79.62 78 ARG A O 1
ATOM 605 N N . ASP A 1 79 ? 17.654 9.817 -22.310 1.00 82.31 79 ASP A N 1
ATOM 606 C CA . ASP A 1 79 ? 17.666 10.862 -21.281 1.00 82.31 79 ASP A CA 1
ATOM 607 C C . ASP A 1 79 ? 18.588 10.509 -20.103 1.00 82.31 79 ASP A C 1
ATOM 609 O O . ASP A 1 79 ? 19.192 11.398 -19.508 1.00 82.31 79 ASP A O 1
ATOM 613 N N . ASP A 1 80 ? 18.742 9.222 -19.776 1.00 76.75 80 ASP A N 1
ATOM 614 C CA . ASP A 1 80 ? 19.613 8.757 -18.695 1.00 76.75 80 ASP A CA 1
ATOM 615 C C . ASP A 1 80 ? 20.320 7.438 -19.088 1.00 76.75 80 ASP A C 1
ATOM 617 O O . ASP A 1 80 ? 19.861 6.338 -18.745 1.00 76.75 80 ASP A O 1
ATOM 621 N N . PRO A 1 81 ? 21.460 7.508 -19.810 1.00 71.88 81 PRO A N 1
ATOM 622 C CA . PRO A 1 81 ? 22.168 6.321 -20.297 1.00 71.88 81 PRO A CA 1
ATOM 623 C C . PRO A 1 81 ? 22.730 5.457 -19.159 1.00 71.88 81 PRO A C 1
ATOM 625 O O . PRO A 1 81 ? 23.022 4.279 -19.362 1.00 71.88 81 PRO A O 1
ATOM 628 N N . SER A 1 82 ? 22.836 5.998 -17.938 1.00 67.25 82 SER A N 1
ATOM 629 C CA . SER A 1 82 ? 23.279 5.245 -16.761 1.00 67.25 82 SER A CA 1
ATOM 630 C C . SER A 1 82 ? 22.284 4.151 -16.346 1.00 67.25 82 SER A C 1
ATOM 632 O O . SER A 1 82 ? 22.678 3.150 -15.748 1.00 67.25 82 SER A O 1
ATOM 634 N N . LYS A 1 83 ? 21.003 4.287 -16.720 1.00 62.50 83 LYS A N 1
ATOM 635 C CA . LYS A 1 83 ? 19.934 3.305 -16.463 1.00 62.50 83 LYS A CA 1
ATOM 636 C C . LYS A 1 83 ? 19.986 2.091 -17.393 1.00 62.50 83 LYS A C 1
ATOM 638 O O . LYS A 1 83 ? 19.319 1.099 -17.108 1.00 62.50 83 LYS A O 1
ATOM 643 N N . ALA A 1 84 ? 20.769 2.150 -18.476 1.00 63.12 84 ALA A N 1
ATOM 644 C CA . ALA A 1 84 ? 21.018 1.005 -19.355 1.00 63.12 84 ALA A CA 1
ATOM 645 C C . ALA A 1 84 ? 21.732 -0.136 -18.613 1.00 63.12 84 ALA A C 1
ATOM 647 O O . ALA A 1 84 ? 21.552 -1.311 -18.932 1.00 63.12 84 ALA A O 1
ATOM 648 N N . HIS A 1 85 ? 22.509 0.213 -17.586 1.00 54.28 85 HIS A N 1
ATOM 649 C CA . HIS A 1 85 ? 23.157 -0.731 -16.696 1.00 54.28 85 HIS A CA 1
ATOM 650 C C . HIS A 1 85 ? 22.269 -0.935 -15.466 1.00 54.28 85 HIS A C 1
ATOM 652 O O . HIS A 1 85 ? 22.235 -0.111 -14.551 1.00 54.28 85 HIS A O 1
ATOM 658 N N . ALA A 1 86 ? 21.518 -2.041 -15.453 1.00 56.81 86 ALA A N 1
ATOM 659 C CA . ALA A 1 86 ? 20.831 -2.510 -14.255 1.00 56.81 86 ALA A CA 1
ATOM 660 C C . ALA A 1 86 ? 21.827 -2.514 -13.087 1.00 56.81 86 ALA A C 1
ATOM 662 O O . ALA A 1 86 ? 22.908 -3.096 -13.201 1.00 56.81 86 ALA A O 1
ATOM 663 N N . LYS A 1 87 ? 21.482 -1.826 -11.989 1.00 56.19 87 LYS A N 1
ATOM 664 C CA . LYS A 1 87 ? 22.322 -1.769 -10.789 1.00 56.19 87 LYS A CA 1
ATOM 665 C C . LYS A 1 87 ? 22.696 -3.208 -10.412 1.00 56.19 87 LYS A C 1
ATOM 667 O O . LYS A 1 87 ? 21.775 -3.988 -10.157 1.00 56.19 87 LYS A O 1
ATOM 672 N N . PRO A 1 88 ? 23.987 -3.582 -10.395 1.00 57.56 88 PRO A N 1
ATOM 673 C CA . PRO A 1 88 ? 24.365 -4.911 -9.963 1.00 57.56 88 PRO A CA 1
ATOM 674 C C . PRO A 1 88 ? 23.832 -5.086 -8.546 1.00 57.56 88 PRO A C 1
ATOM 676 O O . PRO A 1 88 ? 24.076 -4.248 -7.676 1.00 57.56 88 PRO A O 1
ATOM 679 N N . HIS A 1 89 ? 23.043 -6.136 -8.330 1.00 51.38 89 HIS A N 1
ATOM 680 C CA . HIS A 1 89 ? 22.674 -6.556 -6.990 1.00 51.38 89 HIS A CA 1
ATOM 681 C C . HIS A 1 89 ? 23.990 -6.835 -6.268 1.00 51.38 89 HIS A C 1
ATOM 683 O O . HIS A 1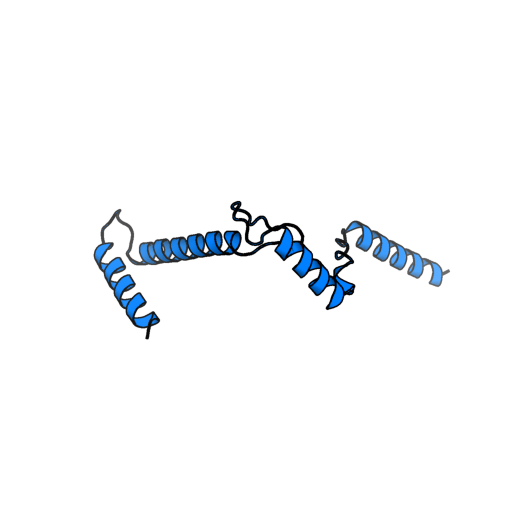 89 ? 24.669 -7.814 -6.581 1.00 51.38 89 HIS A O 1
ATOM 689 N N . VAL A 1 90 ? 24.398 -5.930 -5.374 1.00 60.03 90 VAL A N 1
ATOM 690 C CA . VAL A 1 90 ? 25.602 -6.106 -4.563 1.00 60.03 90 VAL A CA 1
ATOM 691 C C . VAL A 1 90 ? 25.288 -7.219 -3.575 1.00 60.03 90 VAL A C 1
ATOM 693 O O . VAL A 1 90 ? 24.809 -7.014 -2.463 1.00 60.03 90 VAL A O 1
ATOM 696 N N . THR A 1 91 ? 25.481 -8.440 -4.053 1.00 69.06 91 THR A N 1
ATOM 697 C CA . THR A 1 91 ? 25.381 -9.666 -3.286 1.00 69.06 91 THR A CA 1
ATOM 698 C C . THR A 1 91 ? 26.437 -9.608 -2.192 1.00 69.06 91 THR A C 1
ATOM 700 O O . THR A 1 91 ? 27.585 -9.244 -2.446 1.00 69.06 91 THR A O 1
ATOM 703 N N . GLY A 1 92 ? 26.067 -9.988 -0.966 1.00 69.75 92 GLY A N 1
ATOM 704 C CA . GLY A 1 92 ? 26.956 -9.923 0.202 1.00 69.75 92 GLY A CA 1
ATOM 705 C C . GLY A 1 92 ? 28.290 -10.667 0.035 1.00 69.75 92 GLY A C 1
ATOM 706 O O . GLY A 1 92 ? 29.234 -10.405 0.775 1.00 69.75 92 GLY A O 1
ATOM 707 N N . THR A 1 93 ? 28.393 -11.556 -0.954 1.00 73.69 93 THR A N 1
ATOM 708 C CA . THR A 1 93 ? 29.632 -12.220 -1.371 1.00 73.69 93 THR A CA 1
ATOM 709 C C . THR A 1 93 ? 30.668 -11.241 -1.940 1.00 73.69 93 THR A C 1
ATOM 711 O O . THR A 1 93 ? 31.835 -11.347 -1.582 1.00 73.69 93 THR A O 1
ATOM 714 N N . GLU A 1 94 ? 30.261 -10.234 -2.722 1.00 74.38 94 GLU A N 1
ATOM 715 C CA . GLU A 1 94 ? 31.170 -9.202 -3.257 1.00 74.38 94 GLU A CA 1
ATOM 716 C C . GLU A 1 94 ? 31.728 -8.319 -2.134 1.00 74.38 94 GLU A C 1
ATOM 718 O O . GLU A 1 94 ? 32.921 -8.029 -2.085 1.00 74.38 94 GLU A O 1
ATOM 723 N N . LEU A 1 95 ? 30.885 -7.974 -1.156 1.00 78.38 95 LEU A N 1
ATOM 724 C CA . LEU A 1 95 ? 31.306 -7.257 0.050 1.00 78.38 95 LEU A CA 1
ATOM 725 C C . LEU A 1 95 ? 32.312 -8.066 0.876 1.00 78.38 95 LEU A C 1
ATOM 727 O O . LEU A 1 95 ? 33.321 -7.519 1.317 1.00 78.38 95 LEU A O 1
ATOM 731 N N . LYS A 1 96 ? 32.083 -9.375 1.052 1.00 83.62 96 LYS A N 1
ATOM 732 C CA . LYS A 1 96 ? 33.038 -10.258 1.741 1.00 83.62 96 LYS A CA 1
ATOM 733 C C . LYS A 1 96 ? 34.366 -10.363 0.990 1.00 83.62 96 LYS A C 1
ATOM 735 O O . LYS A 1 96 ? 35.409 -10.364 1.639 1.00 83.62 96 LYS A O 1
ATOM 740 N N . ASN A 1 97 ? 34.339 -10.390 -0.342 1.00 84.62 97 ASN A N 1
ATOM 741 C CA . ASN A 1 97 ? 35.549 -10.412 -1.164 1.00 84.62 97 ASN A CA 1
ATOM 742 C C . ASN A 1 97 ? 36.363 -9.119 -0.995 1.00 84.62 97 ASN A C 1
ATOM 744 O O . ASN A 1 97 ? 37.560 -9.193 -0.727 1.00 84.62 97 ASN A O 1
ATOM 74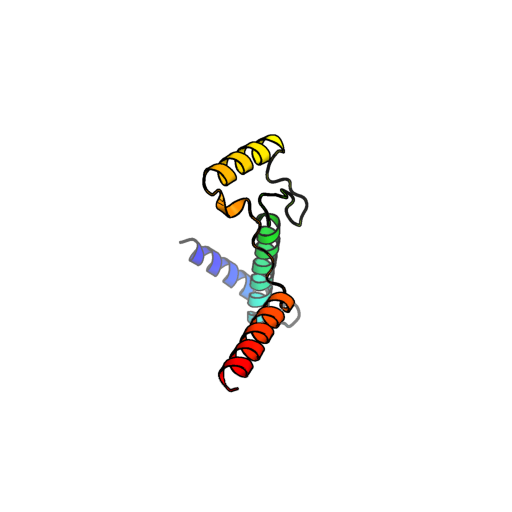8 N N . VAL A 1 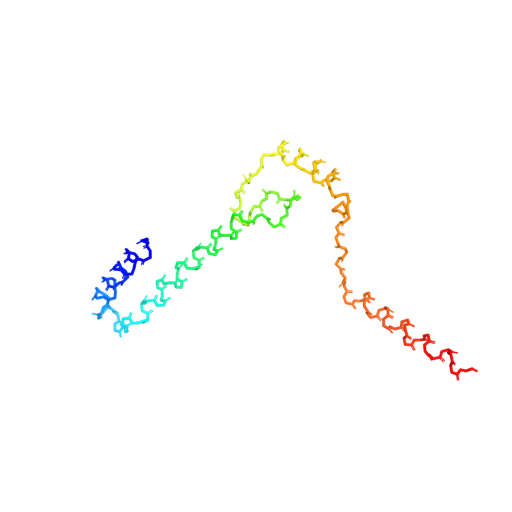98 ? 35.727 -7.942 -1.041 1.00 82.62 98 VAL A N 1
ATOM 749 C CA . VAL A 1 98 ? 36.408 -6.649 -0.822 1.00 82.62 98 VAL A CA 1
ATOM 750 C C . VAL A 1 98 ? 36.971 -6.541 0.597 1.00 82.62 98 VAL A C 1
ATOM 752 O O . VAL A 1 98 ? 38.123 -6.148 0.780 1.00 82.62 98 VAL A O 1
ATOM 755 N N . VAL A 1 99 ? 36.200 -6.950 1.609 1.00 85.19 99 VAL A N 1
ATOM 756 C CA . VAL A 1 99 ? 36.660 -6.953 3.007 1.00 85.19 99 VAL A CA 1
ATOM 757 C C . VAL A 1 99 ? 37.843 -7.904 3.196 1.00 85.19 99 VAL A C 1
ATOM 759 O O . VAL A 1 99 ? 38.811 -7.549 3.868 1.00 85.19 99 VAL A O 1
ATOM 762 N N . SER A 1 100 ? 37.813 -9.086 2.574 1.00 83.44 100 SER A N 1
ATOM 763 C CA . SER A 1 100 ? 38.931 -10.028 2.642 1.00 83.44 100 SER A CA 1
ATOM 764 C C . SER A 1 100 ? 40.182 -9.498 1.941 1.00 83.44 100 SER A C 1
ATOM 766 O O . SER A 1 100 ? 41.282 -9.733 2.437 1.00 83.44 100 SER A O 1
ATOM 768 N N . VAL A 1 101 ? 40.042 -8.780 0.822 1.00 87.25 101 VAL A N 1
ATOM 769 C CA . VAL A 1 101 ? 41.169 -8.138 0.124 1.00 87.25 101 VAL A CA 1
ATOM 770 C C . VAL A 1 101 ? 41.788 -7.041 0.993 1.00 87.25 101 VAL A C 1
ATOM 772 O O . VAL A 1 101 ? 43.004 -7.038 1.175 1.00 87.25 101 VAL A O 1
ATOM 775 N N . CYS A 1 102 ? 40.978 -6.173 1.609 1.00 81.50 102 CYS A N 1
ATOM 776 C CA . CYS A 1 102 ? 41.476 -5.154 2.538 1.00 81.50 102 CYS A CA 1
ATOM 777 C C . CYS A 1 102 ? 42.201 -5.764 3.745 1.00 81.50 102 CYS A C 1
ATOM 779 O O . CYS A 1 102 ? 43.262 -5.279 4.124 1.00 81.50 102 CYS A O 1
ATOM 781 N N . ASN A 1 103 ? 41.665 -6.843 4.323 1.00 89.62 103 ASN A N 1
ATOM 782 C CA . ASN A 1 103 ? 42.279 -7.507 5.475 1.00 89.62 103 ASN A CA 1
ATOM 783 C C . ASN A 1 103 ? 43.598 -8.224 5.130 1.00 89.62 103 ASN A C 1
ATOM 785 O O . ASN A 1 103 ? 44.468 -8.380 5.981 1.00 89.62 103 ASN A O 1
ATOM 789 N N . ASN A 1 104 ? 43.758 -8.674 3.884 1.00 87.81 104 ASN A N 1
ATOM 790 C CA . ASN A 1 104 ? 45.012 -9.260 3.415 1.00 87.81 104 ASN A CA 1
ATOM 791 C C . ASN A 1 104 ? 46.055 -8.183 3.070 1.00 87.81 104 ASN A C 1
ATOM 793 O O . ASN A 1 104 ? 47.239 -8.391 3.323 1.00 87.81 104 ASN A O 1
ATOM 797 N N . ALA A 1 105 ? 45.629 -7.025 2.555 1.00 80.38 105 ALA A N 1
ATOM 798 C CA . ALA A 1 105 ? 46.516 -5.904 2.244 1.00 80.38 105 ALA A CA 1
ATOM 799 C C . ALA A 1 105 ? 47.153 -5.292 3.504 1.00 80.38 105 ALA A C 1
ATOM 801 O O . ALA A 1 105 ? 48.349 -5.018 3.515 1.00 80.38 105 ALA A O 1
ATOM 802 N N . THR A 1 106 ? 46.399 -5.160 4.599 1.00 77.69 106 THR A N 1
ATOM 803 C CA . THR A 1 106 ? 46.936 -4.670 5.882 1.00 77.69 106 THR A CA 1
ATOM 804 C C . THR A 1 106 ? 47.948 -5.621 6.521 1.00 77.69 106 THR A C 1
ATOM 806 O O . THR A 1 106 ? 48.786 -5.177 7.299 1.00 77.69 106 THR A O 1
ATOM 809 N N . LYS A 1 107 ? 47.913 -6.918 6.188 1.00 75.06 107 LYS A N 1
ATOM 810 C CA . LYS A 1 107 ? 48.912 -7.889 6.659 1.00 75.06 107 LYS A CA 1
ATOM 811 C C . LYS A 1 107 ? 50.235 -7.842 5.892 1.00 75.06 107 LYS A C 1
ATOM 813 O O . LYS A 1 107 ? 51.230 -8.308 6.435 1.00 75.06 107 LYS A O 1
ATOM 818 N N . GLN A 1 108 ? 50.262 -7.320 4.663 1.00 73.06 108 GLN A N 1
ATOM 819 C CA . GLN A 1 108 ? 51.500 -7.226 3.877 1.00 73.06 108 GLN A CA 1
ATOM 820 C C . GLN A 1 108 ? 52.357 -6.005 4.231 1.00 73.06 108 GLN A C 1
ATOM 822 O O . GLN A 1 108 ? 53.567 -6.083 4.090 1.00 73.06 108 GLN A O 1
ATOM 827 N N . ASP A 1 109 ? 51.759 -4.927 4.738 1.00 67.19 109 ASP A N 1
ATOM 828 C CA . ASP A 1 109 ? 52.467 -3.689 5.115 1.00 67.19 109 ASP A CA 1
ATOM 829 C C . ASP A 1 109 ? 53.197 -3.779 6.479 1.00 67.19 109 ASP A C 1
ATOM 831 O O . ASP A 1 109 ? 53.890 -2.855 6.890 1.00 67.19 109 ASP A O 1
ATOM 835 N N . GLN A 1 110 ? 53.034 -4.893 7.209 1.00 59.59 110 GLN A N 1
ATOM 836 C CA . GLN A 1 110 ? 53.656 -5.126 8.525 1.00 59.59 110 GLN A CA 1
ATOM 837 C C . GLN A 1 110 ? 54.838 -6.115 8.504 1.00 59.59 110 GLN A C 1
ATOM 839 O O . GLN A 1 110 ? 55.364 -6.437 9.572 1.00 59.59 110 GLN A O 1
ATOM 844 N N . SER A 1 111 ? 55.242 -6.608 7.328 1.00 53.78 111 SER A N 1
ATOM 845 C CA . SER A 1 111 ? 56.414 -7.481 7.132 1.00 53.78 111 SER A CA 1
ATOM 846 C C . SER A 1 111 ? 57.515 -6.768 6.365 1.00 53.78 111 SER A C 1
ATOM 848 O O . SER A 1 111 ? 58.669 -7.219 6.537 1.00 53.78 111 SER A O 1
#

Radius of gyration: 26.58 Å; chains: 1; bounding box: 81×33×50 Å

Foldseek 3Di:
DVVVVVVVVLVVVLVVCPPPPPDHSVVVSCVVVVVVVVVVVVVCQQPDDPDLVDQQRPVGDRPDDPVRSVVVVVVCCVVCVVVVDDDPPPDVVVVVVVVVVVVVVVVVVVD

InterPro domains:
  IPR036259 MFS transporter superfamily [SSF103473] (2-55)

Secondary structure (DSSP, 8-state):
-HHHHHHHHHHHHHHHTTTSTT--HHHHHHHHHHHHHHHHHHHHHHHS-S-TT----TT----S-HHHHHHHHHHHHHH-GGGGSPPP---HHHHHHHHHHHHHHHHHTT-